Protein AF-A0A3D2JNE3-F1 (afdb_monomer_lite)

Foldseek 3Di:
DDDPLADPDDDDDDFDADDDDDDDDPVVVVNVVSNVVRLVVRLVVVQVVQQVVQVVQAPNDQADEAEDDPVSVVVSLVPHDHPPVRSVRYDPDHQYDPDDDDVSVSSRSNVVVDDDDDDDD

Structure (mmCIF, N/CA/C/O backbone):
data_AF-A0A3D2JNE3-F1
#
_entry.id   AF-A0A3D2JNE3-F1
#
loop_
_atom_site.group_PDB
_atom_site.id
_atom_site.type_symbol
_atom_site.label_atom_id
_atom_site.label_alt_id
_atom_site.label_comp_id
_atom_site.label_asym_id
_atom_site.label_entity_id
_atom_site.label_seq_id
_atom_site.pdbx_PDB_ins_code
_atom_site.Cartn_x
_atom_site.Cartn_y
_atom_site.Cartn_z
_atom_site.occupancy
_atom_site.B_iso_or_equiv
_atom_site.auth_seq_id
_atom_site.auth_comp_id
_atom_site.auth_asym_id
_atom_site.auth_atom_id
_atom_site.pdbx_PDB_model_num
ATOM 1 N N . ILE A 1 1 ? -11.625 -0.981 2.518 1.00 90.75 1 ILE A N 1
ATOM 2 C CA . ILE A 1 1 ? -12.048 -0.903 3.930 1.00 90.75 1 ILE A CA 1
ATOM 3 C C . ILE A 1 1 ? -12.527 -2.275 4.336 1.00 90.75 1 ILE A C 1
ATOM 5 O O . ILE A 1 1 ? -13.042 -2.995 3.477 1.00 90.75 1 ILE A O 1
ATOM 9 N N . ALA A 1 2 ? -12.268 -2.640 5.581 1.00 89.44 2 ALA A N 1
ATOM 10 C CA . ALA A 1 2 ? -12.716 -3.883 6.168 1.00 89.44 2 ALA A CA 1
ATOM 11 C C . ALA A 1 2 ? -13.375 -3.588 7.511 1.00 89.44 2 ALA A C 1
ATOM 13 O O . ALA A 1 2 ? -12.905 -2.706 8.224 1.00 89.44 2 ALA A O 1
ATOM 14 N N . GLU A 1 3 ? -14.431 -4.325 7.815 1.00 87.62 3 GLU A N 1
ATOM 15 C CA . GLU A 1 3 ? -15.237 -4.208 9.029 1.00 87.62 3 GLU A CA 1
ATOM 16 C C . GLU A 1 3 ? -15.518 -5.633 9.512 1.00 87.62 3 GLU A C 1
ATOM 18 O O . GLU A 1 3 ? -15.782 -6.510 8.690 1.00 87.62 3 GLU A O 1
ATOM 23 N N . ASP A 1 4 ? -15.367 -5.890 10.812 1.00 86.69 4 ASP A N 1
ATOM 24 C CA . ASP A 1 4 ? -15.635 -7.194 11.443 1.00 86.69 4 ASP A CA 1
ATOM 25 C C . ASP A 1 4 ? -14.989 -8.413 10.750 1.00 86.69 4 ASP A C 1
ATOM 27 O O . ASP A 1 4 ? -15.536 -9.514 10.713 1.00 86.69 4 ASP A O 1
ATOM 31 N N . GLY A 1 5 ? -13.786 -8.230 10.195 1.00 85.38 5 GLY A N 1
ATOM 32 C CA . GLY A 1 5 ? -13.064 -9.295 9.493 1.00 85.38 5 GLY A CA 1
ATOM 33 C C . GLY A 1 5 ? -13.559 -9.571 8.066 1.00 85.38 5 GLY A C 1
ATOM 34 O O . GLY A 1 5 ? -13.128 -10.549 7.450 1.00 85.38 5 GLY A O 1
ATOM 35 N N . GLU A 1 6 ? -14.3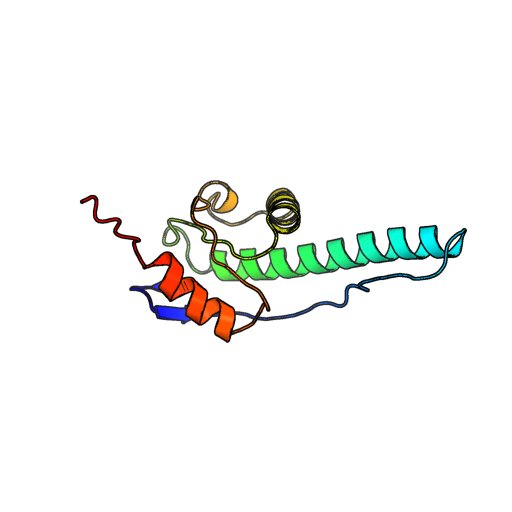96 -8.698 7.500 1.00 87.25 6 GLU A N 1
ATOM 36 C CA . GLU A 1 6 ? -14.882 -8.784 6.123 1.00 87.25 6 GLU A CA 1
ATOM 37 C C . GLU A 1 6 ? -14.470 -7.578 5.269 1.00 87.25 6 GLU A C 1
ATOM 39 O O . GLU A 1 6 ? -14.394 -6.438 5.723 1.00 87.25 6 GLU A O 1
ATOM 44 N N . LEU A 1 7 ? -14.190 -7.821 3.985 1.00 91.06 7 LEU A N 1
ATOM 45 C CA . LEU A 1 7 ? -13.811 -6.774 3.037 1.00 91.06 7 LEU A CA 1
ATOM 46 C C . LEU A 1 7 ? -15.060 -6.095 2.451 1.00 91.06 7 LEU A C 1
ATOM 48 O O . LEU A 1 7 ? -15.633 -6.586 1.477 1.00 91.06 7 LEU A O 1
ATOM 52 N N . VAL A 1 8 ? -15.432 -4.934 2.992 1.00 91.31 8 VAL A N 1
ATOM 53 C CA . VAL A 1 8 ? -16.637 -4.182 2.581 1.00 91.31 8 VAL A CA 1
ATOM 54 C C . VAL A 1 8 ? -16.448 -3.384 1.289 1.00 91.31 8 VAL A C 1
ATOM 56 O O . VAL A 1 8 ? -17.342 -3.299 0.450 1.00 91.31 8 VAL A O 1
ATOM 59 N N . THR A 1 9 ? -15.255 -2.829 1.069 1.00 91.25 9 THR A N 1
ATOM 60 C CA . THR A 1 9 ? -14.934 -2.099 -0.167 1.00 91.25 9 THR A CA 1
ATOM 61 C C . THR A 1 9 ? -13.482 -2.290 -0.550 1.00 91.25 9 THR A C 1
ATOM 63 O O . THR A 1 9 ? -12.580 -2.359 0.293 1.00 91.25 9 THR A O 1
ATOM 66 N N . THR A 1 10 ? -13.234 -2.357 -1.851 1.00 93.00 10 THR A N 1
ATOM 67 C CA . THR A 1 10 ? -11.915 -2.650 -2.388 1.00 93.00 10 THR A CA 1
ATOM 68 C C . THR A 1 10 ? -11.693 -1.988 -3.730 1.00 93.00 10 THR A C 1
ATOM 70 O O . THR A 1 10 ? -12.596 -1.845 -4.556 1.00 93.00 10 THR A O 1
ATOM 73 N N . LYS A 1 11 ? -10.437 -1.611 -3.959 1.00 94.06 11 LYS A N 1
ATOM 74 C CA . LYS A 1 11 ? -9.961 -1.162 -5.252 1.00 94.06 11 LYS A CA 1
ATOM 75 C C . LYS A 1 11 ? -8.661 -1.871 -5.578 1.00 94.06 11 LYS A C 1
ATOM 77 O O . LYS A 1 11 ? -7.706 -1.833 -4.810 1.00 94.06 11 LYS A O 1
ATOM 82 N N . THR A 1 12 ? -8.617 -2.465 -6.761 1.00 94.75 12 THR A N 1
ATOM 83 C CA . THR A 1 12 ? -7.398 -3.014 -7.346 1.00 94.75 12 THR A CA 1
ATOM 84 C C . THR A 1 12 ? -7.066 -2.268 -8.632 1.00 94.75 12 THR A C 1
ATOM 86 O O . THR A 1 12 ? -7.916 -1.622 -9.258 1.00 94.75 12 THR A O 1
ATOM 89 N N . GLY A 1 13 ? -5.797 -2.317 -9.010 1.00 93.75 13 GLY A N 1
ATOM 90 C CA . GLY A 1 13 ? -5.296 -1.687 -10.216 1.00 93.75 13 GLY A CA 1
ATOM 91 C C . GLY A 1 13 ? -3.827 -2.009 -10.413 1.00 93.75 13 GLY A C 1
ATOM 92 O O . GLY A 1 13 ? -3.157 -2.518 -9.517 1.00 93.75 13 GLY A O 1
ATOM 93 N N . SER A 1 14 ? -3.326 -1.707 -11.600 1.00 93.75 14 SER A N 1
ATOM 94 C CA . SER A 1 14 ? -1.929 -1.913 -11.948 1.00 93.75 14 SER A CA 1
ATOM 95 C C . SER A 1 14 ? -1.429 -0.760 -12.808 1.00 93.75 14 SER A C 1
ATOM 97 O O . SER A 1 14 ? -2.193 -0.080 -13.500 1.00 93.75 14 SER A O 1
ATOM 99 N N . ARG A 1 15 ? -0.118 -0.530 -12.759 1.00 94.62 15 ARG A N 1
ATOM 100 C CA . ARG A 1 15 ? 0.596 0.291 -13.734 1.00 94.62 15 ARG A CA 1
ATOM 101 C C . ARG A 1 15 ? 1.829 -0.452 -14.207 1.00 94.62 15 ARG A C 1
ATOM 103 O O . ARG A 1 15 ? 2.392 -1.278 -13.492 1.00 94.62 15 ARG A O 1
ATOM 110 N N . TYR A 1 16 ? 2.233 -0.146 -15.431 1.00 95.12 16 TYR A N 1
ATOM 111 C CA . TYR A 1 16 ? 3.406 -0.751 -16.029 1.00 95.12 16 TYR A CA 1
ATOM 112 C C . TYR A 1 16 ? 4.674 -0.318 -15.290 1.00 95.12 16 TYR A C 1
ATOM 114 O O . TYR A 1 16 ? 4.986 0.867 -15.228 1.00 95.12 16 TYR A O 1
ATOM 122 N N . VAL A 1 17 ? 5.435 -1.296 -14.799 1.00 93.94 17 VAL A N 1
ATOM 123 C CA . VAL A 1 17 ? 6.814 -1.126 -14.339 1.00 93.94 17 VAL A CA 1
ATOM 124 C C . VAL A 1 17 ? 7.630 -2.243 -14.965 1.00 93.94 17 VAL A C 1
ATOM 126 O O . VAL A 1 17 ? 7.409 -3.422 -14.692 1.00 93.94 17 VAL A O 1
ATOM 129 N N . LYS A 1 18 ? 8.592 -1.897 -15.821 1.00 91.44 18 LYS A N 1
ATOM 130 C CA . LYS A 1 18 ? 9.472 -2.914 -16.401 1.00 91.44 18 LYS A CA 1
ATOM 131 C C . LYS A 1 18 ? 10.318 -3.560 -15.299 1.00 91.44 18 LYS A C 1
ATOM 133 O O . LYS A 1 18 ? 11.034 -2.861 -14.582 1.00 91.44 18 LYS A O 1
ATOM 138 N N . GLY A 1 19 ? 10.261 -4.888 -15.212 1.00 88.25 19 GLY A N 1
ATOM 139 C CA . GLY A 1 19 ? 10.937 -5.671 -14.174 1.00 88.25 19 GLY A CA 1
ATOM 140 C C . GLY A 1 19 ? 12.463 -5.638 -14.272 1.00 88.25 19 GLY A C 1
ATOM 141 O O . GLY A 1 19 ? 13.118 -4.942 -13.501 1.00 88.25 19 GLY A O 1
ATOM 142 N N . GLN A 1 20 ? 13.035 -6.394 -15.212 1.00 85.38 20 GLN A N 1
ATOM 143 C CA . GLN A 1 20 ? 14.487 -6.558 -15.350 1.00 85.38 20 GLN A CA 1
ATOM 144 C C . GLN A 1 20 ? 15.004 -6.101 -16.719 1.00 85.38 20 GLN A C 1
ATOM 146 O O . GLN A 1 20 ? 14.275 -6.046 -17.715 1.00 85.38 20 GLN A O 1
ATOM 151 N N . HIS A 1 21 ? 16.298 -5.788 -16.769 1.00 85.38 21 HIS A N 1
ATOM 152 C CA . HIS A 1 21 ? 17.015 -5.447 -17.990 1.00 85.38 21 HIS A CA 1
ATOM 153 C C . HIS A 1 21 ? 18.315 -6.241 -18.065 1.00 85.38 21 HIS A C 1
ATOM 155 O O . HIS A 1 21 ? 19.119 -6.200 -17.142 1.00 85.38 21 HIS A O 1
ATOM 161 N N . ARG A 1 22 ? 18.513 -6.966 -19.170 1.00 79.88 22 ARG 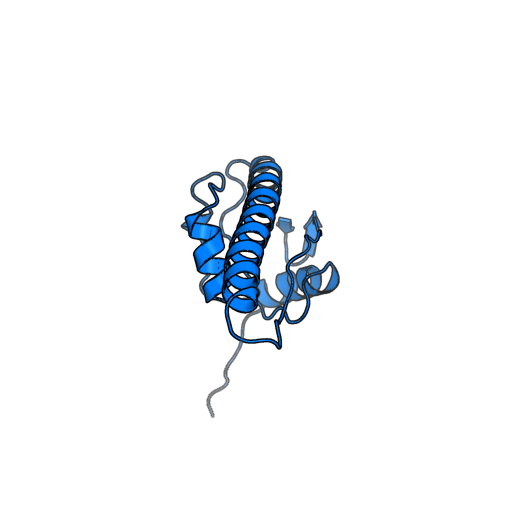A N 1
ATOM 162 C CA . ARG A 1 22 ? 19.632 -7.909 -19.328 1.00 79.88 22 ARG A CA 1
ATOM 163 C C . ARG A 1 22 ? 20.918 -7.283 -19.878 1.00 79.88 22 ARG A C 1
ATOM 165 O O . ARG A 1 22 ? 21.976 -7.875 -19.728 1.00 79.88 22 ARG A O 1
ATOM 172 N N . LYS A 1 23 ? 20.850 -6.120 -20.539 1.00 82.00 23 LYS A N 1
ATOM 173 C CA . LYS A 1 23 ? 22.022 -5.502 -21.192 1.00 82.00 23 LYS A CA 1
ATOM 174 C C . LYS A 1 23 ? 22.693 -4.453 -20.295 1.00 82.00 23 LYS A C 1
ATOM 176 O O . LYS A 1 23 ? 22.016 -3.643 -19.663 1.00 82.00 23 LYS A O 1
ATOM 181 N N . GLY A 1 24 ? 24.024 -4.454 -20.270 1.00 76.38 24 GLY A N 1
ATOM 182 C CA . GLY A 1 24 ? 24.838 -3.440 -19.594 1.00 76.38 24 GLY A CA 1
ATOM 183 C C . GLY A 1 24 ? 25.018 -2.148 -20.407 1.00 76.38 24 GLY A C 1
ATOM 184 O O . GLY A 1 24 ? 24.430 -1.953 -21.476 1.00 76.38 24 GLY A O 1
ATOM 185 N N . GLY A 1 25 ? 25.850 -1.242 -19.891 1.00 83.88 25 GLY A N 1
ATOM 186 C CA . GLY A 1 25 ? 26.272 -0.025 -20.595 1.00 83.88 25 GLY A CA 1
ATOM 187 C C . GLY A 1 25 ? 25.201 1.069 -20.681 1.00 83.88 25 GLY A C 1
ATOM 188 O O . GLY A 1 25 ? 24.316 1.174 -19.833 1.00 83.88 25 GLY A O 1
ATOM 189 N N . GLN A 1 26 ? 25.259 1.903 -21.725 1.00 78.88 26 GLN A N 1
ATOM 190 C CA . GLN A 1 26 ? 24.398 3.089 -21.883 1.00 78.88 26 GLN A CA 1
ATOM 191 C C . GLN A 1 26 ? 22.887 2.763 -21.828 1.00 78.88 26 GLN A C 1
ATOM 193 O O . GLN A 1 26 ? 22.071 3.567 -21.371 1.00 78.88 26 GLN A O 1
ATOM 198 N N . SER A 1 27 ? 22.507 1.557 -22.262 1.00 82.19 27 SER A N 1
ATOM 199 C CA . SER A 1 27 ? 21.130 1.055 -22.192 1.00 82.19 27 SER A CA 1
ATOM 200 C C . SER A 1 27 ? 20.646 0.791 -20.756 1.00 82.19 27 SER A C 1
ATOM 202 O O . SER A 1 27 ? 19.470 1.018 -20.468 1.00 82.19 27 SER A O 1
ATOM 204 N N . SER A 1 28 ? 21.551 0.439 -19.834 1.00 87.75 28 SER A N 1
ATOM 205 C CA . SER A 1 28 ? 21.253 0.249 -18.407 1.00 87.75 28 SER A CA 1
ATOM 206 C C . SER A 1 28 ? 20.848 1.562 -17.729 1.00 87.75 28 SER A C 1
ATOM 208 O O . SER A 1 28 ? 19.844 1.620 -17.020 1.00 87.75 28 SER A O 1
ATOM 210 N N . ASN A 1 29 ? 21.537 2.667 -18.039 1.00 87.81 29 ASN A N 1
ATOM 211 C CA . ASN A 1 29 ? 21.176 3.986 -17.509 1.00 87.81 29 ASN A CA 1
ATOM 212 C C . ASN A 1 29 ? 19.783 4.447 -17.966 1.00 87.81 29 ASN A C 1
ATOM 214 O O . ASN A 1 29 ? 19.023 4.997 -17.169 1.00 87.81 29 ASN A O 1
ATOM 218 N N . ARG A 1 30 ? 19.420 4.206 -19.235 1.00 88.62 30 ARG A N 1
ATOM 219 C CA . ARG A 1 30 ? 18.060 4.483 -19.732 1.00 88.62 30 ARG A CA 1
ATOM 220 C C . ARG A 1 30 ? 17.017 3.633 -19.014 1.00 88.62 30 ARG A C 1
ATOM 222 O O . ARG A 1 30 ? 15.977 4.160 -18.630 1.00 88.62 30 ARG A O 1
ATOM 229 N N . PHE A 1 31 ? 17.311 2.353 -18.799 1.00 91.69 31 PHE A N 1
ATOM 230 C CA . PHE A 1 31 ? 16.433 1.464 -18.049 1.00 91.69 31 PHE A CA 1
ATOM 231 C C . PHE A 1 31 ? 16.223 1.939 -16.608 1.00 91.69 31 PHE A C 1
ATOM 233 O O . PHE A 1 31 ? 15.076 2.049 -16.187 1.00 91.69 31 PHE A O 1
ATOM 240 N N . ARG A 1 32 ? 17.295 2.284 -15.882 1.00 90.81 32 ARG A N 1
ATOM 241 C CA . ARG A 1 32 ? 17.207 2.771 -14.498 1.00 90.81 32 ARG A CA 1
ATOM 242 C C . ARG A 1 32 ? 16.316 4.009 -14.391 1.00 90.81 32 ARG A C 1
ATOM 244 O O . ARG A 1 32 ? 15.363 3.999 -13.620 1.00 90.81 32 ARG A O 1
ATOM 251 N N . ARG A 1 33 ? 16.562 5.028 -15.224 1.00 91.38 33 ARG A N 1
ATOM 252 C CA . ARG A 1 33 ? 15.741 6.255 -15.249 1.00 91.38 33 ARG A CA 1
ATOM 253 C C . ARG A 1 33 ? 14.285 5.978 -15.625 1.00 91.38 33 ARG A C 1
ATOM 255 O O . ARG A 1 33 ? 13.376 6.553 -15.036 1.00 91.38 33 ARG A O 1
ATOM 262 N N . GLY A 1 34 ? 14.059 5.095 -16.600 1.00 95.38 34 GLY A N 1
ATOM 263 C CA . GLY A 1 34 ? 12.713 4.667 -16.983 1.00 95.38 34 GLY A CA 1
ATOM 264 C C . GLY A 1 34 ? 11.987 3.978 -15.829 1.00 95.38 34 GLY A C 1
ATOM 265 O O . GLY A 1 34 ? 10.851 4.324 -15.528 1.00 95.38 34 GLY A O 1
ATOM 266 N N . ARG A 1 35 ? 12.669 3.071 -15.122 1.00 94.75 35 ARG A N 1
ATOM 267 C CA . ARG A 1 35 ? 12.121 2.359 -13.965 1.00 94.75 35 ARG A CA 1
ATOM 268 C C . ARG A 1 35 ? 11.793 3.292 -12.807 1.00 94.75 35 ARG A C 1
ATOM 270 O O . ARG A 1 35 ? 10.706 3.183 -12.257 1.00 94.75 35 ARG A O 1
ATOM 277 N N . GLU A 1 36 ? 12.671 4.241 -12.490 1.00 94.00 36 GLU A N 1
ATOM 278 C CA . GLU A 1 36 ? 12.394 5.291 -11.499 1.00 94.00 36 GLU A CA 1
ATOM 279 C C . GLU A 1 36 ? 11.154 6.112 -11.878 1.00 94.00 36 GLU A C 1
ATOM 281 O O . GLU A 1 36 ? 10.300 6.374 -11.034 1.00 94.00 36 GLU A O 1
ATOM 286 N N . ARG A 1 37 ? 11.009 6.483 -13.158 1.00 96.38 37 ARG A N 1
ATOM 287 C CA . ARG A 1 37 ? 9.813 7.175 -13.654 1.00 96.38 37 ARG A CA 1
ATOM 288 C C . ARG A 1 37 ? 8.549 6.328 -13.478 1.00 96.38 37 ARG A C 1
ATOM 290 O O . ARG A 1 37 ? 7.587 6.831 -12.913 1.00 96.38 37 ARG A O 1
ATOM 297 N N . TRP A 1 38 ? 8.561 5.068 -13.908 1.00 97.12 38 TRP A N 1
ATOM 298 C CA . TRP A 1 38 ? 7.396 4.185 -13.803 1.00 97.12 38 TRP A CA 1
ATOM 299 C C . TRP A 1 38 ? 6.984 3.914 -12.356 1.00 97.12 38 TRP A C 1
ATOM 301 O O . TRP A 1 38 ? 5.797 3.905 -12.051 1.00 97.12 38 TRP A O 1
ATOM 311 N N . ILE A 1 39 ? 7.953 3.734 -11.451 1.00 95.88 39 ILE A N 1
ATOM 312 C CA . ILE A 1 39 ? 7.673 3.569 -10.018 1.00 95.88 39 ILE A CA 1
ATOM 313 C C . ILE A 1 39 ? 7.013 4.831 -9.457 1.00 95.88 39 ILE A C 1
ATOM 315 O O . ILE A 1 39 ? 6.022 4.720 -8.741 1.00 95.88 39 ILE A O 1
ATOM 319 N N . ARG A 1 40 ? 7.506 6.026 -9.814 1.00 95.69 40 ARG A N 1
ATOM 320 C CA . ARG A 1 40 ? 6.870 7.286 -9.395 1.00 95.69 40 ARG A CA 1
ATOM 321 C C . ARG A 1 40 ? 5.435 7.395 -9.900 1.00 95.69 40 ARG A C 1
ATOM 323 O O . ARG A 1 40 ? 4.551 7.662 -9.104 1.00 95.69 40 ARG A O 1
ATOM 330 N N . GLU A 1 41 ? 5.195 7.114 -11.178 1.00 96.94 41 GLU A N 1
ATOM 331 C CA . GLU A 1 41 ? 3.847 7.145 -11.768 1.00 96.94 41 GLU A CA 1
ATOM 332 C C . GLU A 1 41 ? 2.897 6.116 -11.126 1.00 96.94 41 GLU A C 1
ATOM 334 O O . GLU A 1 41 ? 1.702 6.379 -10.968 1.00 96.94 41 GLU A O 1
ATOM 339 N N . LEU A 1 42 ? 3.415 4.942 -10.743 1.00 96.94 42 LEU A N 1
ATOM 340 C CA . LEU A 1 42 ? 2.668 3.949 -9.971 1.00 96.94 42 LEU A CA 1
ATOM 341 C C . LEU A 1 42 ? 2.310 4.491 -8.582 1.00 96.94 42 LEU A C 1
ATOM 343 O O . LEU A 1 42 ? 1.144 4.420 -8.201 1.00 96.94 42 LEU A O 1
ATOM 347 N N . PHE A 1 43 ? 3.282 5.034 -7.846 1.00 97.06 43 PHE A N 1
ATOM 348 C CA . PHE A 1 43 ? 3.054 5.585 -6.509 1.00 97.06 43 PHE A CA 1
ATOM 349 C C . PHE A 1 43 ? 2.095 6.768 -6.529 1.00 97.06 43 PHE A C 1
ATOM 351 O O . PHE A 1 43 ? 1.189 6.802 -5.708 1.00 97.06 43 PHE A O 1
ATOM 358 N N . ASP A 1 44 ? 2.239 7.688 -7.482 1.00 96.38 44 ASP A N 1
ATOM 359 C CA . AS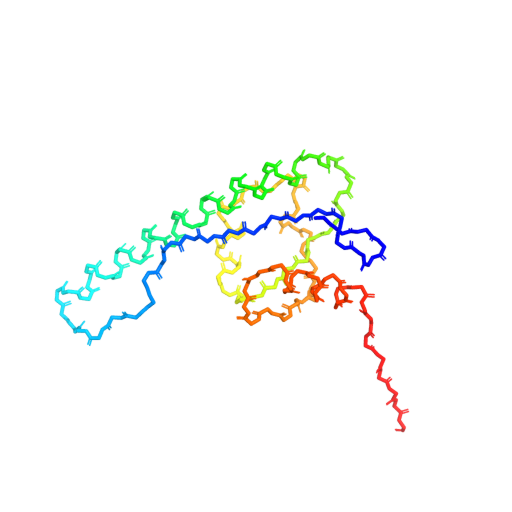P A 1 44 ? 1.357 8.850 -7.607 1.00 96.38 44 ASP A CA 1
ATOM 360 C C . ASP A 1 44 ? -0.084 8.412 -7.810 1.00 96.38 44 ASP A C 1
ATOM 362 O O . ASP A 1 44 ? -0.980 8.852 -7.092 1.00 96.38 44 ASP A O 1
ATOM 366 N N . ARG A 1 45 ? -0.311 7.464 -8.728 1.00 97.44 45 ARG A N 1
ATOM 367 C CA . ARG A 1 45 ? -1.666 6.980 -8.967 1.00 97.44 45 ARG A CA 1
ATOM 368 C C . ARG A 1 45 ? -2.221 6.191 -7.787 1.00 97.44 45 ARG A C 1
ATOM 370 O O . ARG A 1 45 ? -3.394 6.342 -7.465 1.00 97.44 45 ARG A O 1
ATOM 377 N N . ALA A 1 46 ? -1.420 5.312 -7.190 1.00 96.50 46 ALA A N 1
ATOM 378 C CA . ALA A 1 46 ? -1.855 4.534 -6.036 1.00 96.50 46 ALA A CA 1
ATOM 379 C C . ALA A 1 46 ? -2.183 5.451 -4.850 1.00 96.50 46 ALA A C 1
ATOM 381 O O . ALA A 1 46 ? -3.192 5.236 -4.189 1.00 96.50 46 ALA A O 1
ATOM 382 N N . GLY A 1 47 ? -1.376 6.492 -4.635 1.00 97.06 47 GLY A N 1
ATOM 383 C CA . GLY A 1 47 ? -1.574 7.487 -3.590 1.00 97.06 47 GLY A CA 1
ATOM 384 C C . GLY A 1 47 ? -2.834 8.310 -3.812 1.00 97.06 47 GLY A C 1
ATOM 385 O O . GLY A 1 47 ? -3.664 8.370 -2.921 1.00 97.06 47 GLY A O 1
ATOM 386 N N . GLU A 1 48 ? -3.042 8.845 -5.016 1.00 96.94 48 GLU A N 1
ATOM 387 C CA . GLU A 1 48 ? -4.268 9.575 -5.375 1.00 96.94 48 GLU A CA 1
ATOM 388 C C . GLU A 1 48 ? -5.530 8.737 -5.111 1.00 96.94 48 GLU A C 1
ATOM 390 O O . GLU A 1 48 ? -6.483 9.203 -4.490 1.00 96.94 48 GLU A O 1
ATOM 395 N N . VAL A 1 49 ? -5.522 7.472 -5.546 1.00 96.56 49 VAL A N 1
ATOM 396 C CA . VAL A 1 49 ? -6.645 6.551 -5.329 1.00 96.56 49 VAL A CA 1
ATOM 397 C C . VAL A 1 49 ? -6.824 6.231 -3.845 1.00 96.56 49 VAL A C 1
ATOM 399 O O . VAL A 1 49 ? -7.958 6.213 -3.374 1.00 96.56 49 VAL A O 1
ATOM 402 N N . ALA A 1 50 ? -5.737 5.975 -3.114 1.00 95.69 50 ALA A N 1
ATOM 403 C CA . ALA A 1 50 ? -5.789 5.678 -1.688 1.00 95.69 50 ALA A CA 1
ATOM 404 C C . ALA A 1 50 ? -6.317 6.877 -0.894 1.00 95.69 50 ALA A C 1
ATOM 406 O O . ALA A 1 50 ? -7.297 6.727 -0.178 1.00 95.69 50 ALA A O 1
ATOM 407 N N . SER A 1 51 ? -5.748 8.070 -1.073 1.00 96.06 51 SER A N 1
ATOM 408 C CA . SER A 1 51 ? -6.188 9.283 -0.379 1.00 96.06 51 SER A CA 1
ATOM 409 C C . SER A 1 51 ? -7.647 9.613 -0.686 1.00 96.06 51 SER A C 1
ATOM 411 O O . SER A 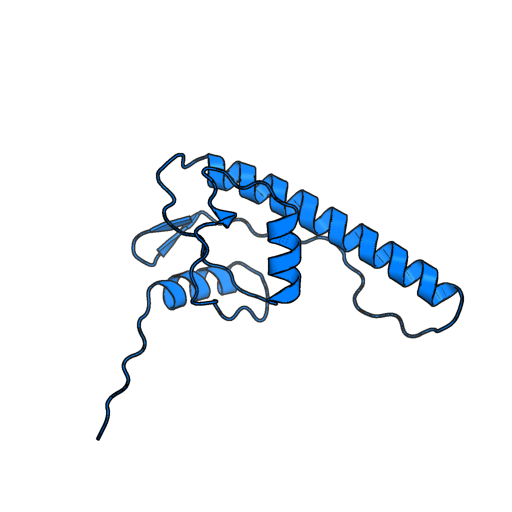1 51 ? -8.401 9.907 0.233 1.00 96.06 51 SER A O 1
ATOM 413 N N . SER A 1 52 ? -8.075 9.491 -1.950 1.00 95.69 52 SER A N 1
ATOM 414 C CA . SER A 1 52 ? -9.478 9.701 -2.327 1.00 95.69 52 SER A CA 1
ATOM 415 C C . SER A 1 52 ? -10.416 8.706 -1.649 1.00 95.69 52 SER A C 1
ATOM 417 O O . SER A 1 52 ? -11.454 9.118 -1.157 1.00 95.69 52 SER A O 1
ATOM 419 N N . ARG A 1 53 ? -10.080 7.411 -1.632 1.00 94.25 53 ARG A N 1
ATOM 420 C CA . ARG A 1 53 ? -10.968 6.366 -1.100 1.00 94.25 53 ARG A CA 1
ATOM 421 C C . ARG A 1 53 ? -10.992 6.310 0.413 1.00 94.25 53 ARG A C 1
ATOM 423 O O . ARG A 1 53 ? -12.046 6.110 0.990 1.00 94.25 53 ARG A O 1
ATOM 430 N N . LEU A 1 54 ? -9.837 6.450 1.047 1.00 94.94 54 LEU A N 1
ATOM 431 C CA . LEU A 1 54 ? -9.750 6.475 2.502 1.00 94.94 54 LEU A CA 1
ATOM 432 C C . LEU A 1 54 ? -10.352 7.777 3.049 1.00 94.94 54 LEU A C 1
ATOM 434 O O . LEU A 1 54 ? -10.946 7.764 4.115 1.00 94.94 54 LEU A O 1
ATOM 438 N N . GLY A 1 55 ? -10.276 8.876 2.287 1.00 95.00 55 GLY A N 1
ATOM 439 C CA . GLY A 1 55 ? -10.886 10.157 2.650 1.00 95.00 55 GLY A CA 1
ATOM 440 C C . GLY A 1 55 ? -12.418 10.172 2.597 1.00 95.00 55 GLY A C 1
ATOM 441 O O . GLY A 1 55 ? -13.017 11.137 3.054 1.00 95.00 55 GLY A O 1
ATOM 442 N N . GLU A 1 56 ? -13.056 9.120 2.069 1.00 94.81 56 GLU A N 1
ATOM 443 C CA . GLU A 1 56 ? -14.514 8.923 2.148 1.00 94.81 56 GLU A CA 1
ATOM 444 C C . GLU A 1 56 ? -14.973 8.529 3.574 1.00 94.81 56 GLU A C 1
ATOM 446 O O . GLU A 1 56 ? -16.172 8.528 3.826 1.00 94.81 56 GLU A O 1
ATOM 451 N N . TYR A 1 57 ? -14.039 8.240 4.496 1.00 93.12 57 TYR A N 1
ATOM 452 C CA . TYR A 1 57 ? -14.283 7.708 5.848 1.00 93.12 57 TYR A CA 1
ATOM 453 C C . TYR A 1 57 ? -13.604 8.558 6.950 1.00 93.12 57 TYR A C 1
ATOM 455 O O . TYR A 1 57 ? -12.735 8.058 7.674 1.00 93.12 57 TYR A O 1
ATOM 463 N N . PRO A 1 58 ? -13.912 9.865 7.058 1.00 92.81 58 PRO A N 1
ATOM 464 C CA . PRO A 1 58 ? -13.225 10.767 7.983 1.00 92.81 58 PRO A CA 1
ATOM 465 C C . PRO A 1 58 ? -13.445 10.359 9.446 1.00 92.81 58 PRO A C 1
ATOM 467 O O . PRO A 1 58 ? -14.580 10.270 9.908 1.00 92.81 58 PRO A O 1
ATOM 470 N N . GLY A 1 59 ? -12.357 10.141 10.188 1.00 91.00 59 GLY A N 1
ATOM 471 C CA . GLY A 1 59 ? -12.410 9.753 11.603 1.00 91.00 59 GLY A CA 1
ATOM 472 C C . GLY A 1 59 ? -12.888 8.322 11.890 1.00 91.00 59 GLY A C 1
ATOM 473 O O . GLY A 1 59 ? -12.936 7.939 13.054 1.00 91.00 59 GLY A O 1
ATOM 474 N N . GLU A 1 60 ? -13.207 7.527 10.866 1.00 92.38 60 GLU A N 1
ATOM 475 C CA . GLU A 1 60 ? -13.651 6.129 11.018 1.00 92.38 60 GLU A CA 1
ATOM 476 C C . GLU A 1 60 ? -12.495 5.126 10.872 1.00 92.38 60 GLU A C 1
ATOM 478 O O . GLU A 1 60 ? -12.598 3.970 11.272 1.00 92.38 60 GLU A O 1
ATOM 483 N N . LEU A 1 61 ? -11.373 5.551 10.280 1.00 92.62 61 LEU A N 1
ATOM 484 C CA . LEU A 1 61 ? -10.213 4.693 10.053 1.00 92.62 61 LEU A CA 1
ATOM 485 C C . LEU A 1 61 ? -9.204 4.833 11.195 1.00 92.62 61 LEU A C 1
ATOM 487 O O . LEU A 1 61 ? -8.456 5.813 11.270 1.00 92.62 61 LEU A O 1
ATOM 491 N N . ASP A 1 62 ? -9.149 3.823 12.061 1.00 89.56 62 ASP A N 1
ATOM 492 C CA . ASP A 1 62 ? -8.241 3.800 13.212 1.00 89.56 62 ASP A CA 1
ATOM 493 C C . ASP A 1 62 ? -6.799 3.451 12.834 1.00 89.56 62 ASP A C 1
ATOM 495 O O . ASP A 1 62 ? -5.852 4.088 13.303 1.00 89.56 62 ASP A O 1
ATOM 499 N N . PHE A 1 63 ? -6.631 2.442 11.975 1.00 90.44 63 PHE A N 1
ATOM 500 C CA . PHE A 1 63 ? -5.330 1.865 11.654 1.00 90.44 63 PHE A CA 1
ATOM 501 C C . PHE A 1 63 ? -5.206 1.452 10.188 1.00 90.44 63 PHE A C 1
ATOM 503 O O . PHE A 1 63 ? -6.178 1.089 9.524 1.00 90.44 63 PHE A O 1
ATOM 510 N N . LEU A 1 64 ? -3.967 1.439 9.693 1.00 92.81 64 LEU A N 1
ATOM 511 C CA . LEU A 1 64 ? -3.624 0.977 8.352 1.00 92.81 64 LEU A CA 1
ATOM 512 C C . LEU A 1 64 ? -2.846 -0.336 8.411 1.00 92.81 64 LEU A C 1
ATOM 514 O O . LEU A 1 64 ? -1.711 -0.379 8.883 1.00 92.81 64 LEU A O 1
ATOM 518 N N . SER A 1 65 ? -3.418 -1.403 7.859 1.00 92.31 65 SER A N 1
ATOM 519 C CA . SER A 1 65 ? -2.670 -2.632 7.583 1.00 92.31 65 SER A CA 1
ATOM 520 C C . SER A 1 65 ? -2.033 -2.570 6.195 1.00 92.31 65 SER A C 1
ATOM 522 O O . SER A 1 65 ? -2.644 -2.092 5.236 1.00 92.31 65 SER A O 1
ATOM 524 N N . LEU A 1 66 ? -0.795 -3.053 6.072 1.00 93.25 66 LEU A N 1
ATOM 525 C CA . LEU A 1 66 ? -0.051 -3.075 4.813 1.00 93.25 66 LEU A CA 1
ATOM 526 C C . LEU A 1 66 ? 0.501 -4.469 4.521 1.00 93.25 66 LEU A C 1
ATOM 528 O O . LEU A 1 66 ? 1.026 -5.145 5.407 1.00 93.25 66 LEU A O 1
ATOM 532 N N . GLY A 1 67 ? 0.473 -4.846 3.243 1.00 92.62 67 GLY A N 1
ATOM 533 C CA . GLY A 1 67 ? 1.028 -6.105 2.757 1.00 92.62 67 GLY A CA 1
ATOM 534 C C . GLY A 1 67 ? 1.866 -5.935 1.494 1.00 92.62 67 GLY A C 1
ATOM 535 O O . GLY A 1 67 ? 1.562 -5.101 0.639 1.00 92.62 67 GLY A O 1
ATOM 536 N N . GLY A 1 68 ? 2.951 -6.706 1.404 1.00 91.56 68 GLY A N 1
ATOM 537 C CA . GLY A 1 68 ? 3.940 -6.646 0.321 1.00 91.56 68 GLY A CA 1
ATOM 538 C C . GLY A 1 68 ? 5.337 -6.207 0.778 1.00 91.56 68 GLY A C 1
ATOM 539 O O . GLY A 1 68 ? 5.659 -6.208 1.969 1.00 91.56 68 GLY A O 1
ATOM 540 N N . ASP A 1 69 ? 6.188 -5.835 -0.183 1.00 91.94 69 ASP A N 1
ATOM 541 C CA . ASP A 1 69 ? 7.599 -5.518 0.072 1.00 91.94 69 ASP A CA 1
ATOM 542 C C . ASP A 1 69 ? 7.774 -4.297 0.993 1.00 91.94 69 ASP A C 1
ATOM 544 O O . ASP A 1 69 ? 7.291 -3.194 0.721 1.00 91.94 69 ASP A O 1
ATOM 548 N N . ARG A 1 70 ? 8.515 -4.488 2.093 1.00 89.62 70 ARG A N 1
ATOM 549 C CA . ARG A 1 70 ? 8.712 -3.472 3.137 1.00 89.62 70 ARG A CA 1
ATOM 550 C C . ARG A 1 70 ? 9.387 -2.205 2.616 1.00 89.62 70 ARG A C 1
ATOM 552 O O . ARG A 1 70 ? 9.029 -1.111 3.052 1.00 89.62 70 ARG A O 1
ATOM 559 N N . VAL A 1 71 ? 10.372 -2.340 1.731 1.00 92.19 71 VAL A N 1
ATOM 560 C CA . VAL A 1 71 ? 11.136 -1.200 1.213 1.00 92.19 71 VAL A CA 1
ATOM 561 C C . VAL A 1 71 ? 10.260 -0.390 0.268 1.00 92.19 71 VAL A C 1
ATOM 563 O O . VAL A 1 71 ? 10.183 0.830 0.409 1.00 92.19 71 VAL A O 1
ATOM 566 N N . VAL A 1 72 ? 9.547 -1.060 -0.638 1.00 93.31 72 VAL A N 1
ATOM 567 C CA . VAL A 1 72 ? 8.617 -0.421 -1.580 1.00 93.31 72 VAL A CA 1
ATOM 568 C C . VAL A 1 72 ? 7.502 0.305 -0.830 1.00 93.31 72 VAL A C 1
ATOM 570 O O . VAL A 1 72 ? 7.246 1.475 -1.108 1.00 93.31 72 VAL A O 1
ATOM 573 N N . LEU A 1 73 ? 6.885 -0.340 0.163 1.00 94.06 73 LEU A N 1
ATOM 574 C CA . LEU A 1 73 ? 5.828 0.271 0.973 1.00 94.06 73 LEU A CA 1
ATOM 575 C C . LEU A 1 73 ? 6.342 1.461 1.789 1.00 94.06 73 LEU A C 1
ATOM 577 O O . LEU A 1 73 ? 5.674 2.487 1.864 1.00 94.06 73 LEU A O 1
ATOM 581 N N . GLY A 1 74 ? 7.548 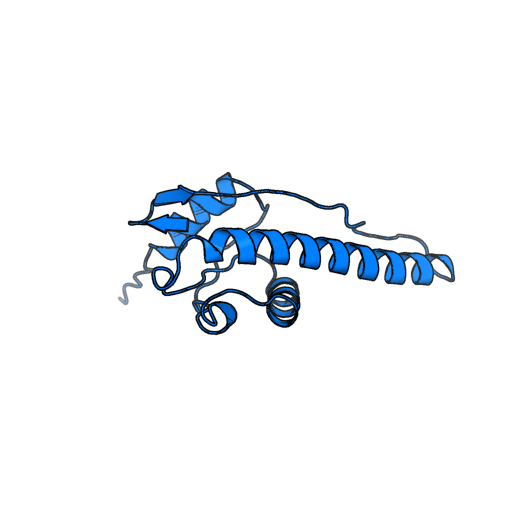1.370 2.356 1.00 94.12 74 GLY A N 1
ATOM 582 C CA . GLY A 1 74 ? 8.165 2.496 3.060 1.00 94.12 74 GLY A CA 1
ATOM 583 C C . GLY A 1 74 ? 8.456 3.687 2.142 1.00 94.12 74 GLY A C 1
ATOM 584 O O . GLY A 1 74 ? 8.291 4.833 2.548 1.00 94.12 74 GLY A O 1
ATOM 585 N N . GLN A 1 75 ? 8.865 3.441 0.895 1.00 95.62 75 GLN A N 1
ATOM 586 C CA . GLN A 1 75 ? 9.037 4.501 -0.105 1.00 95.62 75 GLN A CA 1
ATOM 587 C C . GLN A 1 75 ? 7.699 5.104 -0.545 1.00 95.62 75 GLN A C 1
ATOM 589 O O . GLN A 1 75 ? 7.626 6.312 -0.759 1.00 95.62 75 GLN A O 1
ATOM 594 N N . PHE A 1 76 ? 6.657 4.280 -0.663 1.00 96.19 76 PHE A N 1
ATOM 595 C CA . PHE A 1 76 ? 5.306 4.724 -0.988 1.00 96.19 76 PHE A CA 1
ATOM 596 C C . PHE A 1 76 ? 4.743 5.652 0.097 1.00 96.19 76 PHE A C 1
ATOM 598 O O . PHE A 1 76 ? 4.353 6.773 -0.220 1.00 96.19 76 PHE A O 1
ATOM 605 N N . LEU A 1 77 ? 4.787 5.239 1.370 1.00 95.44 77 LEU A N 1
ATOM 606 C CA . LEU A 1 77 ? 4.288 6.038 2.499 1.00 95.44 77 LEU A CA 1
ATOM 607 C C . LEU A 1 77 ? 4.999 7.386 2.652 1.00 95.44 77 LEU A C 1
ATOM 609 O O . LEU A 1 77 ? 4.369 8.366 3.009 1.00 95.44 77 LEU A O 1
ATOM 613 N N . LYS A 1 78 ? 6.294 7.470 2.324 1.00 94.19 78 LYS A N 1
ATOM 614 C CA . LYS A 1 78 ? 7.040 8.743 2.331 1.00 94.19 78 LYS A CA 1
ATOM 615 C C . LYS A 1 78 ? 6.597 9.732 1.247 1.00 94.19 78 LYS A C 1
ATOM 617 O O . LYS A 1 78 ? 7.061 10.868 1.244 1.00 94.19 78 LYS A O 1
ATOM 622 N N . ARG A 1 79 ? 5.802 9.286 0.272 1.00 93.38 79 ARG A N 1
ATOM 623 C CA . ARG A 1 79 ? 5.395 10.075 -0.898 1.00 93.38 79 ARG A CA 1
ATOM 624 C C . ARG A 1 79 ? 3.915 10.441 -0.883 1.00 93.38 79 ARG A C 1
ATOM 626 O O . ARG A 1 79 ? 3.564 11.481 -1.431 1.00 93.38 79 ARG A O 1
ATOM 633 N N . VAL A 1 80 ? 3.064 9.578 -0.338 1.00 94.75 80 VAL A N 1
ATOM 634 C CA . VAL A 1 80 ? 1.618 9.808 -0.275 1.00 94.75 80 VAL A CA 1
ATOM 635 C C . VAL A 1 80 ? 1.256 10.624 0.964 1.00 94.75 80 VAL A C 1
ATOM 637 O O . VAL A 1 80 ? 1.870 10.457 2.011 1.00 94.75 80 VAL A O 1
ATOM 640 N N . ASN A 1 81 ? 0.235 11.470 0.840 1.00 93.88 81 ASN A N 1
ATOM 641 C CA . ASN A 1 81 ? -0.422 12.098 1.978 1.00 93.88 81 ASN A CA 1
ATOM 642 C C . ASN A 1 81 ? -1.785 11.429 2.190 1.00 93.88 81 ASN A C 1
ATOM 644 O O . ASN A 1 81 ? -2.718 11.664 1.414 1.00 93.88 81 ASN A O 1
ATOM 648 N N . LEU A 1 82 ? -1.869 10.521 3.161 1.00 95.25 82 LEU A N 1
ATOM 649 C CA . LEU A 1 82 ? -3.120 9.850 3.516 1.00 95.25 82 LEU A CA 1
ATOM 650 C C . LEU A 1 82 ? -3.933 10.740 4.473 1.00 95.25 82 LEU A C 1
ATOM 652 O O . LEU A 1 82 ? -3.332 11.522 5.205 1.00 95.25 82 LEU A O 1
ATOM 656 N N . PRO A 1 83 ? -5.274 10.653 4.462 1.00 95.25 83 PRO A N 1
ATOM 657 C CA . PRO A 1 83 ? -6.118 11.409 5.389 1.00 95.25 83 PRO A CA 1
ATOM 658 C C . PRO A 1 83 ? -5.835 11.034 6.849 1.00 95.25 83 PRO A C 1
ATOM 660 O O . PRO A 1 83 ? -5.342 9.937 7.120 1.00 95.25 83 PRO A O 1
ATOM 663 N N . ASP A 1 84 ? -6.174 11.940 7.768 1.00 94.12 84 ASP A N 1
ATOM 664 C CA . ASP A 1 84 ? -6.148 11.739 9.225 1.00 94.12 84 ASP A CA 1
ATOM 665 C C . ASP A 1 84 ? -4.831 11.145 9.759 1.00 94.12 84 ASP A C 1
ATOM 667 O O . ASP A 1 84 ? -4.836 10.276 10.637 1.00 94.12 84 ASP A O 1
ATOM 671 N N . ASP A 1 85 ? -3.704 11.541 9.158 1.00 93.06 85 ASP A N 1
ATOM 672 C CA . ASP A 1 85 ? -2.355 11.056 9.475 1.00 93.06 85 ASP A CA 1
ATOM 673 C C . ASP A 1 85 ? -2.262 9.519 9.520 1.00 93.06 85 ASP A C 1
ATOM 675 O O . ASP A 1 85 ? -1.470 8.920 10.247 1.00 93.06 85 ASP A O 1
ATOM 679 N N . LEU A 1 86 ? -3.081 8.834 8.715 1.00 94.44 86 LEU A N 1
ATOM 680 C CA . LEU A 1 86 ? -3.225 7.379 8.752 1.00 94.44 86 LEU A CA 1
ATOM 681 C C . LEU A 1 86 ? -1.908 6.644 8.428 1.00 94.44 86 LEU A C 1
ATOM 683 O O . LEU A 1 86 ? -1.695 5.511 8.861 1.00 94.44 86 LEU A O 1
ATOM 687 N N . SER A 1 87 ? -0.979 7.298 7.723 1.00 93.19 87 SER A N 1
ATOM 688 C CA . SER A 1 87 ? 0.385 6.797 7.506 1.00 93.19 87 SER A CA 1
ATOM 689 C C . SER A 1 87 ? 1.222 6.671 8.785 1.00 93.19 87 SER A C 1
ATOM 691 O O . SER A 1 87 ? 2.230 5.967 8.768 1.00 93.19 87 SER A O 1
ATOM 693 N N . GLU A 1 88 ? 0.832 7.328 9.876 1.00 92.69 88 GLU A N 1
ATOM 694 C CA . GLU A 1 88 ? 1.474 7.227 11.192 1.00 92.69 88 GLU A CA 1
ATOM 695 C C . GLU A 1 88 ? 0.881 6.090 12.039 1.00 92.69 88 GLU A C 1
ATOM 697 O O . GLU A 1 88 ? 1.532 5.583 12.951 1.00 92.69 88 GLU A O 1
ATOM 702 N N . ARG A 1 89 ? -0.323 5.621 11.688 1.00 93.19 89 ARG A N 1
ATOM 703 C CA . ARG A 1 89 ? -1.081 4.577 12.398 1.00 93.19 89 ARG A CA 1
ATOM 704 C C . ARG A 1 89 ? -1.013 3.226 11.682 1.00 93.19 89 ARG A C 1
ATOM 706 O O . ARG A 1 89 ? -1.992 2.483 11.598 1.00 93.19 89 ARG A O 1
ATOM 713 N N . VAL A 1 90 ? 0.157 2.900 11.132 1.00 93.00 90 VAL A N 1
ATOM 714 C CA . VAL A 1 90 ? 0.390 1.616 10.457 1.00 93.00 90 VAL A CA 1
ATOM 715 C C . VAL A 1 90 ? 0.561 0.510 11.487 1.00 93.00 90 VAL A C 1
ATOM 717 O O . VAL A 1 90 ? 1.428 0.595 12.359 1.00 93.00 90 VAL A O 1
ATOM 720 N N . LEU A 1 91 ? -0.217 -0.562 11.351 1.00 89.56 91 LEU A N 1
ATOM 721 C CA . LEU A 1 91 ? -0.082 -1.714 12.229 1.00 89.56 91 LEU A CA 1
ATOM 722 C C . LEU A 1 91 ? 1.286 -2.401 12.052 1.00 89.56 91 LEU A C 1
ATOM 724 O O . LEU A 1 91 ? 1.810 -2.500 10.935 1.00 89.56 91 LEU A O 1
ATOM 728 N N . PRO A 1 92 ? 1.879 -2.925 13.139 1.00 83.69 92 PRO A N 1
ATOM 729 C CA . PRO A 1 92 ? 3.165 -3.610 13.071 1.00 83.69 92 PRO A CA 1
ATOM 730 C C . PRO A 1 92 ? 3.077 -4.971 12.362 1.00 83.69 92 PRO A C 1
ATOM 732 O O . PRO A 1 92 ? 4.063 -5.403 11.755 1.00 83.69 92 PRO A O 1
ATOM 735 N N . ASN A 1 93 ? 1.922 -5.648 12.418 1.00 81.12 93 ASN A N 1
ATOM 736 C CA . ASN A 1 93 ? 1.693 -6.903 11.707 1.00 81.12 93 ASN A CA 1
ATOM 737 C C . ASN A 1 93 ? 1.506 -6.627 10.210 1.00 81.12 93 ASN A C 1
ATOM 739 O O . ASN A 1 93 ? 0.555 -5.989 9.769 1.00 81.12 93 ASN A O 1
ATOM 743 N N . ARG A 1 94 ? 2.444 -7.131 9.407 1.00 83.12 94 ARG A N 1
ATOM 744 C CA . ARG A 1 94 ? 2.334 -7.078 7.950 1.00 83.12 94 ARG A CA 1
ATOM 745 C C . ARG A 1 94 ? 1.623 -8.309 7.443 1.00 83.12 94 ARG A C 1
ATOM 747 O O . ARG A 1 94 ? 1.952 -9.425 7.844 1.00 83.12 94 ARG A O 1
ATOM 754 N N . VAL A 1 95 ? 0.730 -8.089 6.496 1.00 88.31 95 VAL A N 1
ATOM 755 C CA . VAL A 1 95 ? 0.080 -9.178 5.783 1.00 88.31 95 VAL A CA 1
ATOM 756 C C . VAL A 1 95 ? 1.006 -9.689 4.679 1.00 88.31 95 VAL A C 1
ATOM 758 O O . VAL A 1 95 ? 1.611 -8.905 3.938 1.00 88.31 95 VAL A O 1
ATOM 761 N N . ALA A 1 96 ? 1.111 -11.010 4.550 1.00 85.25 96 ALA A N 1
ATOM 762 C CA . ALA A 1 96 ? 1.778 -11.633 3.418 1.00 85.25 96 ALA A CA 1
ATOM 763 C C . ALA A 1 96 ? 0.978 -11.396 2.124 1.00 85.25 96 ALA A C 1
ATOM 765 O O . ALA A 1 96 ? -0.195 -11.740 2.027 1.00 85.25 96 ALA A O 1
ATOM 766 N N . VAL A 1 97 ? 1.615 -10.799 1.115 1.00 89.06 97 VAL A N 1
ATOM 767 C CA . VAL A 1 97 ? 1.001 -10.569 -0.200 1.00 89.06 97 VAL A CA 1
ATOM 768 C C . VAL A 1 97 ? 1.991 -10.981 -1.277 1.00 89.06 97 VAL A C 1
ATOM 770 O O . VAL A 1 97 ? 2.910 -10.228 -1.600 1.00 89.06 97 VAL A O 1
ATOM 773 N N . ASP A 1 98 ? 1.779 -12.166 -1.845 1.00 84.12 98 ASP A N 1
ATOM 774 C CA . ASP A 1 98 ? 2.604 -12.682 -2.944 1.00 84.12 98 ASP A CA 1
ATOM 775 C C . ASP A 1 98 ? 2.223 -12.043 -4.283 1.00 84.12 98 ASP A C 1
ATOM 777 O O . ASP A 1 98 ? 3.081 -11.626 -5.062 1.00 84.12 98 ASP A O 1
ATOM 781 N N . GLN A 1 99 ? 0.917 -11.933 -4.551 1.00 89.38 99 GLN A N 1
ATOM 782 C CA . GLN A 1 99 ? 0.382 -11.287 -5.747 1.00 89.38 99 GLN A CA 1
ATOM 783 C C . GLN A 1 99 ? -0.721 -10.289 -5.379 1.00 89.38 99 GLN A C 1
ATOM 785 O O . GLN A 1 99 ? -1.772 -10.698 -4.884 1.00 89.38 99 GLN A O 1
ATOM 790 N N . PRO A 1 100 ? -0.530 -8.981 -5.640 1.00 91.00 100 PRO A N 1
ATOM 791 C CA . PRO A 1 100 ? -1.555 -7.977 -5.384 1.00 91.00 100 PRO A CA 1
ATOM 792 C C . PRO A 1 100 ? -2.820 -8.236 -6.206 1.00 91.00 100 PRO A C 1
ATOM 794 O O . PRO A 1 100 ? -2.763 -8.428 -7.421 1.00 91.00 100 PRO A O 1
ATOM 797 N N . GLY A 1 101 ? -3.981 -8.188 -5.560 1.00 92.94 101 GLY A N 1
ATOM 798 C CA . GLY A 1 101 ? -5.263 -8.430 -6.209 1.00 92.94 101 GLY A CA 1
ATOM 799 C C . GLY A 1 101 ? -6.389 -8.583 -5.197 1.00 92.94 101 GLY A C 1
ATOM 800 O O . GLY A 1 101 ? -6.184 -8.399 -4.000 1.00 92.94 101 GLY A O 1
ATOM 801 N N . ARG A 1 102 ? -7.586 -8.932 -5.683 1.00 92.44 102 ARG A N 1
ATOM 802 C CA . ARG A 1 102 ? -8.768 -9.090 -4.825 1.00 92.44 102 ARG A CA 1
ATOM 803 C C . ARG A 1 102 ? -8.550 -10.175 -3.771 1.00 92.44 102 ARG A C 1
ATOM 805 O O . ARG A 1 102 ? -8.690 -9.887 -2.593 1.00 92.44 102 ARG A O 1
ATOM 812 N N . LYS A 1 103 ? -8.104 -11.358 -4.203 1.00 91.69 103 LYS A N 1
ATOM 813 C CA . LYS A 1 103 ? -7.823 -12.486 -3.308 1.00 91.69 103 LYS A CA 1
ATOM 814 C C . LYS A 1 103 ? -6.855 -12.112 -2.182 1.00 91.69 103 LYS A C 1
ATOM 816 O O . LYS A 1 103 ? -7.134 -12.408 -1.032 1.00 91.69 103 LYS A O 1
ATOM 821 N N . ALA A 1 104 ? -5.758 -11.426 -2.506 1.00 92.75 104 ALA A N 1
ATOM 822 C CA . ALA A 1 104 ? -4.795 -11.003 -1.493 1.00 92.75 104 ALA A CA 1
ATOM 823 C C . ALA A 1 104 ? -5.395 -10.024 -0.475 1.00 92.75 104 ALA A C 1
ATOM 825 O O . ALA A 1 104 ? -4.981 -10.041 0.673 1.00 92.75 104 ALA A O 1
ATOM 826 N N . LEU A 1 105 ? -6.364 -9.189 -0.865 1.00 92.75 105 LEU A N 1
ATOM 827 C CA . LEU A 1 105 ? -7.082 -8.331 0.080 1.00 92.75 105 LEU A CA 1
ATOM 828 C C . LEU A 1 105 ? -8.045 -9.132 0.959 1.00 92.75 105 LEU A C 1
ATOM 830 O O . LEU A 1 105 ? -8.117 -8.858 2.150 1.00 92.75 105 LEU A O 1
ATOM 834 N N . ASP A 1 106 ? -8.753 -10.117 0.403 1.00 91.19 106 ASP A N 1
ATOM 835 C CA . ASP A 1 106 ? -9.636 -10.983 1.195 1.00 91.19 106 ASP A CA 1
ATOM 836 C C . ASP A 1 106 ? -8.826 -11.781 2.241 1.00 91.19 106 ASP A C 1
ATOM 838 O O . ASP A 1 106 ? -9.197 -11.830 3.413 1.00 91.19 106 ASP A O 1
ATOM 842 N N . ASP A 1 107 ? -7.680 -12.344 1.839 1.00 90.50 107 ASP A N 1
ATOM 843 C CA . ASP A 1 107 ? -6.756 -13.037 2.746 1.00 90.50 107 ASP A CA 1
ATOM 844 C C . ASP A 1 107 ? -6.153 -12.051 3.774 1.00 90.50 107 ASP A C 1
ATOM 846 O O . ASP A 1 107 ? -6.066 -12.363 4.959 1.00 90.50 107 ASP A O 1
ATOM 850 N N . ALA A 1 108 ? -5.833 -10.818 3.356 1.00 90.94 108 ALA A N 1
ATOM 851 C CA . ALA A 1 108 ? -5.275 -9.792 4.235 1.00 90.94 108 ALA A CA 1
ATOM 852 C C . ALA A 1 108 ? -6.173 -9.393 5.393 1.00 90.94 108 ALA A C 1
ATOM 854 O O . ALA A 1 108 ? -5.684 -9.179 6.501 1.00 90.94 108 ALA A O 1
ATOM 855 N N . VAL A 1 109 ? -7.471 -9.262 5.133 1.00 91.00 109 VAL A N 1
ATOM 856 C CA . VAL A 1 109 ? -8.436 -8.912 6.172 1.00 91.00 109 VAL A CA 1
ATOM 857 C C . VAL A 1 109 ? -8.513 -10.024 7.212 1.00 91.00 109 VAL A C 1
ATOM 859 O O . VAL A 1 109 ? -8.448 -9.742 8.406 1.00 91.00 109 VAL A O 1
ATOM 862 N N . ARG A 1 110 ? -8.567 -11.284 6.767 1.00 88.56 110 ARG A N 1
ATOM 863 C CA . ARG A 1 110 ? -8.586 -12.448 7.664 1.00 88.56 110 ARG A CA 1
ATOM 864 C C . ARG A 1 110 ? -7.327 -12.520 8.516 1.00 88.56 110 ARG A C 1
ATOM 866 O O . ARG A 1 110 ? -7.426 -12.681 9.726 1.00 88.56 110 ARG A O 1
ATOM 873 N N . ASP A 1 111 ? -6.163 -12.348 7.898 1.00 88.25 111 ASP A N 1
ATOM 874 C CA . ASP A 1 111 ? -4.880 -12.377 8.598 1.00 88.25 111 ASP A CA 1
ATOM 875 C C . ASP A 1 111 ? -4.772 -11.236 9.617 1.00 88.25 111 ASP A C 1
ATOM 877 O O . ASP A 1 111 ? -4.356 -11.462 10.754 1.00 88.25 111 ASP A O 1
ATOM 881 N N . ALA A 1 112 ? -5.173 -10.019 9.238 1.00 87.38 112 ALA A N 1
ATOM 882 C CA . ALA A 1 112 ? -5.151 -8.856 10.121 1.00 87.38 112 ALA A CA 1
ATOM 883 C C . ALA A 1 112 ? -6.130 -8.980 11.301 1.00 87.38 112 ALA A C 1
ATOM 885 O O . ALA A 1 112 ? -5.850 -8.434 12.365 1.00 87.38 112 ALA A O 1
ATOM 886 N N . TRP A 1 113 ? -7.235 -9.712 11.122 1.00 87.88 113 TRP A N 1
ATOM 887 C CA . TRP A 1 113 ? -8.234 -10.008 12.155 1.00 87.88 113 TRP A CA 1
ATOM 888 C C . TRP A 1 113 ? -7.929 -11.284 12.963 1.00 87.88 113 TRP A C 1
ATOM 890 O O . TRP A 1 113 ? -8.691 -11.675 13.846 1.00 87.88 113 TRP A O 1
ATOM 900 N N . SER A 1 114 ? -6.814 -11.957 12.673 1.00 86.50 114 SER A N 1
ATOM 901 C CA . SER A 1 114 ? -6.403 -13.183 13.358 1.00 86.50 114 SER A CA 1
ATOM 902 C C . SER A 1 114 ? -5.361 -12.920 14.448 1.00 86.50 114 SER A C 1
ATOM 904 O O . SER A 1 114 ? -4.582 -11.968 14.386 1.00 86.50 114 SER A O 1
ATOM 906 N N . PHE A 1 115 ? -5.303 -13.809 15.439 1.00 84.88 115 PHE A N 1
ATOM 907 C CA . PHE A 1 115 ? -4.253 -13.830 16.454 1.00 84.88 115 PHE A CA 1
ATOM 908 C C . PHE A 1 115 ? -3.513 -15.169 16.414 1.00 84.88 115 PHE A C 1
ATOM 910 O O . PHE A 1 115 ? -4.108 -16.222 16.190 1.00 84.88 115 PHE A O 1
ATOM 917 N N . ARG A 1 116 ? -2.193 -15.138 16.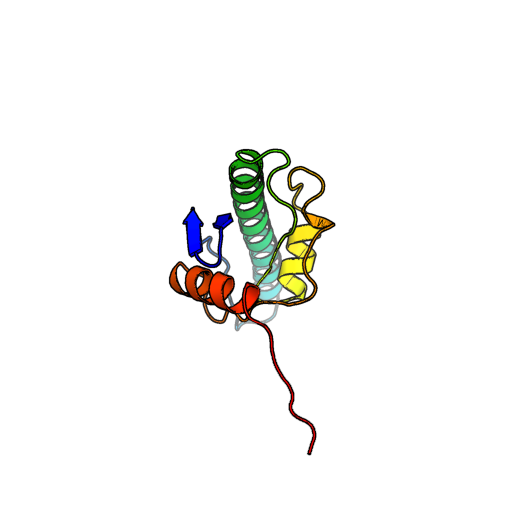628 1.00 82.75 116 ARG A N 1
ATOM 918 C CA . ARG A 1 116 ? -1.393 -16.359 16.784 1.00 82.75 116 ARG A CA 1
ATOM 919 C C . ARG A 1 116 ? -1.329 -16.727 18.257 1.00 82.75 116 ARG A C 1
ATOM 921 O O . ARG A 1 116 ? -0.899 -15.912 19.069 1.00 82.75 116 ARG A O 1
ATOM 928 N N . VAL A 1 117 ? -1.719 -17.955 18.573 1.00 89.25 117 VAL A N 1
ATOM 929 C CA . VAL A 1 117 ? -1.559 -18.545 19.904 1.00 89.25 117 VAL A CA 1
ATOM 930 C C . VAL A 1 117 ? -0.331 -19.442 19.875 1.00 89.25 117 VAL A C 1
ATOM 932 O O . VAL A 1 117 ? -0.179 -20.252 18.963 1.00 89.25 117 VAL A O 1
ATOM 935 N N . PHE A 1 118 ? 0.545 -19.278 20.861 1.00 88.50 118 PHE A N 1
ATOM 936 C CA . PHE A 1 118 ? 1.653 -20.190 21.110 1.00 88.50 118 PHE A CA 1
ATOM 937 C C . PHE A 1 118 ? 1.375 -20.887 22.433 1.00 88.50 118 PHE A C 1
ATOM 939 O O . PHE A 1 118 ? 1.225 -20.221 23.457 1.00 88.50 118 PHE A O 1
ATOM 946 N N . GLU A 1 119 ? 1.280 -22.207 22.396 1.00 87.56 119 GLU A N 1
ATOM 947 C CA . GLU A 1 119 ? 1.200 -23.030 23.594 1.00 87.56 119 GLU A CA 1
ATOM 948 C C . GLU A 1 119 ? 2.630 -23.419 23.978 1.00 87.56 119 GLU A C 1
ATOM 950 O O . GLU A 1 119 ? 3.403 -23.877 23.135 1.00 87.56 119 GLU A O 1
ATOM 955 N N . TYR A 1 120 ? 3.010 -23.131 25.220 1.00 77.56 120 TYR A N 1
ATOM 956 C CA . TYR A 1 120 ? 4.275 -23.576 25.793 1.00 77.56 120 TYR A CA 1
ATOM 957 C C . TYR A 1 120 ? 3.985 -24.827 26.622 1.00 77.56 120 TYR A C 1
ATOM 959 O O . TYR A 1 120 ? 3.228 -24.740 27.590 1.00 77.56 120 TYR A O 1
ATOM 967 N N . GLU A 1 121 ? 4.573 -25.957 26.224 1.00 68.94 121 GLU A N 1
ATOM 968 C CA . GLU A 1 121 ? 4.719 -27.153 27.068 1.00 68.94 121 GLU A CA 1
ATOM 969 C C . GLU A 1 121 ? 5.930 -27.023 28.002 1.00 68.94 121 GLU A C 1
ATOM 971 O O . GLU A 1 121 ? 6.970 -26.471 27.561 1.00 68.94 121 GLU A O 1
#

Secondary structure (DSSP, 8-state):
-EETTEE-----------------THHHHHHHHHHHHHHHHHHHHHHHHHHHHHTTSTTT---B--BS-HHHHHHHHTT---GGGGGGSB-SSPBP-SS-SHHHHHHHHHHHT--------

Sequence (121 aa):
IAEDGELVTTKTGSRYVKGQHRKGGQSSNRFRRGRERWIRELFDRAGEVASSRLGEYPGELDFLSLGGDRVVLGQFLKRVNLPDDLSERVLPNRVAVDQPGRKALDDAVRDAWSFRVFEYE

pLDDT: mean 90.98, std 4.94, range [68.94, 97.44]

Radius of gyration: 17.22 Å; chains: 1; bounding box: 43×39×49 Å